Protein AF-A0A139WDB6-F1 (afdb_monomer)

Nearest PDB structures (foldseek):
  2bjr-assembly2_B  TM=6.563E-01  e=3.024E-01  Ascaris suum
  2bjr-assembly1_A  TM=6.480E-01  e=5.792E-01  Ascaris suum
  6hvn-assembly1_A  TM=6.085E-01  e=5.153E+00  Listeria monocytogenes EGD-e
  6bi8-assembly1_A  TM=4.166E-01  e=5.800E+00  Human betacoronavirus 2c EMC/2012
  4n7s-assembly2_D  TM=2.534E-01  e=6.153E+00  Pseudomonas aeruginosa PAO1

Sequence (92 aa):
MSLAYVLVILLKFLIVSGNKWDCADYYWRDYHETIPDDAIPAGTDSHGKPLYIGLAYVRGYELLPATILPSEKLARTTAYAKVFNTRDNVKV

Mean predicted aligned error: 9.45 Å

Solvent-accessible surface area (backbone atoms only — not comparable to full-atom values): 5624 Å² total; per-residue (Å²): 134,58,70,68,57,56,50,54,51,54,50,51,56,56,59,63,69,72,65,72,74,84,68,80,78,86,77,79,40,82,37,73,72,58,82,61,94,85,60,62,74,74,49,58,51,101,82,70,47,68,22,31,60,24,38,33,54,40,94,96,70,48,78,35,68,21,44,30,37,68,94,74,44,33,31,39,33,70,59,94,97,40,81,47,78,44,58,64,64,30,30,61

Foldseek 3Di:
DDPVVVVVVVVVVVVVVPDPPPPPDDDKDQQQLDDDPPFDFDDADPVRHTKGWKWAQDVPQGIFIWIQDSVVSWTWGDDPNDIDTGNPRMID

Radius of gyration: 22.29 Å; Cα contacts (8 Å, |Δi|>4): 131; chains: 1; bounding box: 24×59×57 Å

Organism: Tribolium castaneum (NCBI:txid7070)

InterPro domains:
  IPR006616 DM9 repeat [PF11901] (26-75)
  IPR006616 DM9 repeat [SM00696] (25-85)

Secondary structure (DSSP, 8-state):
--HHHHHHHHHHHHHHHT-----------B--SS--TTPPEEEE-TTS-EEEEEEEEETTTEEEEEEEETTTTEEEEEETTEEEEESSSEE-

pLDDT: mean 89.68, std 12.96, range [53.81, 98.5]

Structure (mmCIF, N/CA/C/O backbone):
data_AF-A0A139WDB6-F1
#
_entry.id   AF-A0A139WDB6-F1
#
loop_
_atom_site.group_PDB
_atom_site.id
_atom_site.type_symbol
_atom_site.label_atom_id
_atom_site.label_alt_id
_atom_site.label_comp_id
_atom_site.label_asym_id
_atom_site.label_entity_id
_atom_site.label_seq_id
_atom_site.pdbx_PDB_ins_code
_atom_site.Cartn_x
_atom_site.Cartn_y
_atom_site.Cartn_z
_atom_site.occupancy
_atom_site.B_iso_or_equiv
_atom_site.auth_seq_id
_atom_site.auth_comp_id
_atom_site.auth_asym_id
_atom_site.auth_atom_id
_atom_site.pdbx_PDB_model_num
ATOM 1 N N . MET A 1 1 ? 8.869 -44.719 38.465 1.00 63.03 1 MET A N 1
ATOM 2 C CA . MET A 1 1 ? 8.7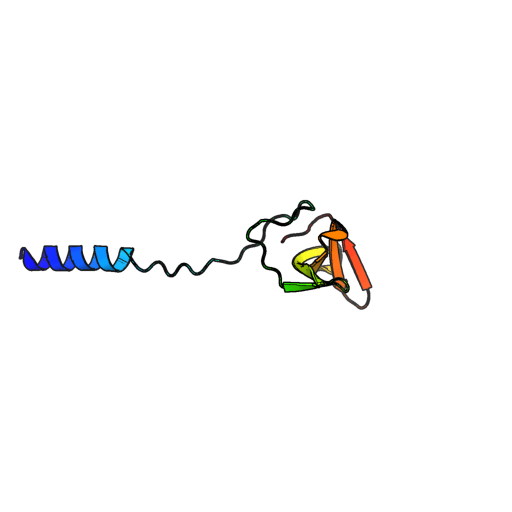26 -43.277 38.157 1.00 63.03 1 MET A CA 1
ATOM 3 C C . MET A 1 1 ? 7.746 -42.699 39.169 1.00 63.03 1 MET A C 1
ATOM 5 O O . MET A 1 1 ? 6.665 -43.252 39.298 1.00 63.03 1 MET A O 1
ATOM 9 N N . SER A 1 2 ? 8.147 -41.710 39.972 1.00 87.00 2 SER A N 1
ATOM 10 C CA . SER A 1 2 ? 7.306 -41.195 41.071 1.00 87.00 2 SER A CA 1
ATOM 11 C C . SER A 1 2 ? 6.143 -40.348 40.538 1.00 87.00 2 SER A C 1
ATOM 13 O O . SER A 1 2 ? 6.317 -39.629 39.555 1.00 87.00 2 SER A O 1
ATOM 15 N N . LEU A 1 3 ? 4.985 -40.386 41.209 1.00 81.94 3 LEU A N 1
ATOM 16 C CA . LEU A 1 3 ? 3.807 -39.559 40.902 1.00 81.94 3 LEU A CA 1
ATOM 17 C C . LEU A 1 3 ? 4.153 -38.059 40.846 1.00 81.94 3 LEU A C 1
ATOM 19 O O . LEU A 1 3 ? 3.654 -37.336 39.987 1.00 81.94 3 LEU A O 1
ATOM 23 N N . ALA A 1 4 ? 5.086 -37.615 41.692 1.00 84.56 4 ALA A N 1
ATOM 24 C CA . ALA A 1 4 ? 5.597 -36.246 41.686 1.00 84.56 4 ALA A CA 1
ATOM 25 C C . ALA A 1 4 ? 6.290 -35.882 40.360 1.00 84.56 4 ALA A C 1
ATOM 27 O O . ALA A 1 4 ? 6.186 -34.754 39.891 1.00 84.56 4 ALA A O 1
ATOM 28 N N . TYR A 1 5 ? 6.959 -36.844 39.722 1.00 85.88 5 TYR A N 1
ATOM 29 C CA . TYR A 1 5 ? 7.650 -36.630 38.451 1.00 85.88 5 TYR A CA 1
ATOM 30 C C . TYR A 1 5 ? 6.658 -36.457 37.296 1.00 85.88 5 TYR A C 1
ATOM 32 O O . TYR A 1 5 ? 6.825 -35.576 36.459 1.00 85.88 5 TYR A O 1
ATOM 40 N N . VAL A 1 6 ? 5.582 -37.252 37.294 1.00 85.75 6 VAL A N 1
ATOM 41 C CA . VAL A 1 6 ? 4.485 -37.121 36.322 1.00 85.75 6 VAL A CA 1
ATOM 42 C C . VAL A 1 6 ? 3.775 -35.778 36.499 1.00 85.75 6 VAL A C 1
ATOM 44 O O . VAL A 1 6 ? 3.537 -35.083 35.515 1.00 85.75 6 VAL A O 1
ATOM 47 N N . LEU A 1 7 ? 3.517 -35.364 37.743 1.00 83.19 7 LEU A N 1
ATOM 48 C CA . LEU A 1 7 ? 2.882 -34.080 38.043 1.00 83.19 7 LEU A CA 1
ATOM 49 C C . LEU A 1 7 ? 3.735 -32.892 37.576 1.00 83.19 7 LEU A C 1
ATOM 51 O O . LEU A 1 7 ? 3.203 -31.968 36.972 1.00 83.19 7 LEU A O 1
ATOM 55 N N . VAL A 1 8 ? 5.055 -32.934 37.787 1.00 83.75 8 VAL A N 1
ATOM 56 C CA . VAL A 1 8 ? 5.979 -31.890 37.308 1.00 83.75 8 VAL A CA 1
ATOM 57 C C . VAL A 1 8 ? 6.015 -31.827 35.779 1.00 83.75 8 VAL A C 1
ATOM 59 O O . VAL A 1 8 ? 6.045 -30.732 35.219 1.00 83.75 8 VAL A O 1
ATOM 62 N N . ILE A 1 9 ? 5.980 -32.973 35.092 1.00 81.69 9 ILE A N 1
ATOM 63 C CA . ILE A 1 9 ? 5.901 -33.018 33.625 1.00 81.69 9 ILE A CA 1
ATOM 64 C C . ILE A 1 9 ? 4.586 -32.389 33.144 1.00 81.69 9 ILE A C 1
ATOM 66 O O . ILE A 1 9 ? 4.614 -31.509 32.286 1.00 81.69 9 ILE A O 1
ATOM 70 N N . LEU A 1 10 ? 3.450 -32.770 33.734 1.00 80.00 10 LEU A N 1
ATOM 71 C CA . LEU A 1 10 ? 2.138 -32.215 33.385 1.00 80.00 10 LEU A CA 1
ATOM 72 C C . LEU A 1 10 ? 2.055 -30.705 33.655 1.00 80.00 10 LEU A C 1
ATOM 74 O O . LEU A 1 10 ? 1.534 -29.963 32.824 1.00 80.00 10 LEU A O 1
ATOM 78 N N . LEU A 1 11 ? 2.635 -30.229 34.763 1.00 78.06 11 LEU A N 1
ATOM 79 C CA . LEU A 1 11 ? 2.691 -28.803 35.088 1.00 78.06 11 LEU A CA 1
ATOM 80 C C . LEU A 1 11 ? 3.507 -28.017 34.051 1.00 78.06 11 LEU A C 1
ATOM 82 O O . LEU A 1 11 ? 3.101 -26.935 33.640 1.00 78.06 11 LEU A O 1
ATOM 86 N N . LYS A 1 12 ? 4.633 -28.573 33.578 1.00 75.62 12 LYS A N 1
ATOM 87 C CA . LYS A 1 12 ? 5.443 -27.955 32.516 1.00 75.62 12 LYS A CA 1
ATOM 88 C C . LYS A 1 12 ? 4.684 -27.872 31.193 1.00 75.62 12 LYS A C 1
ATOM 90 O O . LYS A 1 12 ? 4.761 -26.840 30.538 1.00 75.62 12 LYS A O 1
ATOM 95 N N . PHE A 1 13 ? 3.924 -28.903 30.820 1.00 71.06 13 PHE A N 1
ATOM 96 C CA . PHE A 1 13 ? 3.087 -28.860 29.614 1.00 71.06 13 PHE A CA 1
ATOM 97 C C . PHE A 1 13 ? 1.962 -27.819 29.716 1.00 71.06 13 PHE A C 1
ATOM 99 O O . PHE A 1 13 ? 1.711 -27.103 28.748 1.00 71.06 13 PHE A O 1
ATOM 106 N N . LEU A 1 14 ? 1.346 -27.669 30.893 1.00 67.50 14 LEU A N 1
ATOM 107 C CA . LEU A 1 14 ? 0.339 -26.632 31.143 1.00 67.50 14 LEU A CA 1
ATOM 108 C C . LEU A 1 14 ? 0.936 -25.219 31.043 1.00 67.50 14 LEU A C 1
ATOM 110 O O . LEU A 1 14 ? 0.371 -24.369 30.357 1.00 67.50 14 LEU A O 1
ATOM 114 N N . ILE A 1 15 ? 2.110 -24.986 31.639 1.00 63.38 15 ILE A N 1
ATOM 115 C CA . ILE A 1 15 ? 2.794 -23.680 31.608 1.00 63.38 15 ILE A CA 1
ATOM 116 C C . ILE A 1 15 ? 3.290 -23.333 30.190 1.00 63.38 15 ILE A C 1
ATOM 118 O O . ILE A 1 15 ? 3.200 -22.181 29.775 1.00 63.38 15 ILE A O 1
ATOM 122 N N . VAL A 1 16 ? 3.762 -24.316 29.414 1.00 61.78 16 VAL A N 1
ATOM 123 C CA . VAL A 1 16 ? 4.236 -24.110 28.028 1.00 61.78 16 VAL A CA 1
ATOM 124 C C . VAL A 1 16 ? 3.091 -23.783 27.060 1.00 61.78 16 VAL A C 1
ATOM 126 O O . VAL A 1 16 ? 3.305 -23.062 26.089 1.00 61.78 16 VAL A O 1
ATOM 129 N N . SER A 1 17 ? 1.863 -24.238 27.331 1.00 60.69 17 SER A N 1
ATOM 130 C CA . SER A 1 17 ? 0.699 -23.923 26.486 1.00 60.69 17 SER A CA 1
ATOM 131 C C . SER A 1 17 ? 0.159 -22.493 26.654 1.00 60.69 17 SER A C 1
ATOM 133 O O . SER A 1 17 ? -0.566 -22.015 25.784 1.00 60.69 17 SER A O 1
ATOM 135 N N . GLY A 1 18 ? 0.522 -21.808 27.748 1.00 54.66 18 GLY A N 1
ATOM 136 C CA . GLY A 1 18 ? -0.067 -20.526 28.153 1.00 54.66 18 GLY A CA 1
ATOM 137 C C . GLY A 1 18 ? 0.636 -19.267 27.641 1.00 54.66 18 GLY A C 1
ATOM 138 O O . GLY A 1 18 ? 0.075 -18.186 27.767 1.00 54.66 18 GLY A O 1
ATOM 139 N N . ASN A 1 19 ? 1.823 -19.387 27.038 1.00 53.81 19 ASN A N 1
ATOM 140 C CA . ASN A 1 19 ? 2.591 -18.248 26.524 1.00 53.81 19 ASN A CA 1
ATOM 141 C C . ASN A 1 19 ? 2.848 -18.395 25.021 1.00 53.81 19 ASN A C 1
ATOM 143 O O . ASN A 1 19 ? 3.993 -18.392 24.563 1.00 53.81 19 ASN A O 1
ATOM 147 N N . LYS A 1 20 ? 1.780 -18.506 24.226 1.00 54.72 20 LYS A N 1
ATOM 148 C CA . LYS A 1 20 ? 1.865 -17.975 22.867 1.00 54.72 20 LYS A CA 1
ATOM 149 C C . LYS A 1 20 ? 1.867 -16.466 23.034 1.00 54.72 20 LYS A C 1
ATOM 151 O O . LYS A 1 20 ? 0.826 -15.872 23.281 1.00 54.72 20 LYS A O 1
ATOM 156 N N . TRP A 1 21 ? 3.052 -15.866 23.003 1.00 54.22 21 TRP A N 1
ATOM 157 C CA . TRP A 1 21 ? 3.153 -14.441 22.743 1.00 54.22 21 TRP A CA 1
ATOM 158 C C . TRP A 1 21 ? 2.402 -14.231 21.438 1.00 54.22 21 TRP A C 1
ATOM 160 O O . TRP A 1 21 ? 2.825 -14.754 20.407 1.00 54.22 21 TRP A O 1
ATOM 170 N N . ASP A 1 22 ? 1.249 -13.578 21.518 1.00 58.31 22 ASP A N 1
ATOM 171 C CA . ASP A 1 22 ? 0.441 -13.180 20.374 1.00 58.31 22 ASP A CA 1
ATOM 172 C C . ASP A 1 22 ? 1.216 -12.062 19.664 1.00 58.31 22 ASP A C 1
ATOM 174 O O . ASP A 1 22 ? 0.894 -10.879 19.717 1.00 58.31 22 ASP A O 1
ATOM 178 N N . CYS A 1 23 ? 2.375 -12.422 19.115 1.00 58.22 23 CYS A N 1
ATOM 179 C CA . CYS A 1 23 ? 3.096 -11.595 18.181 1.00 58.22 23 CYS A CA 1
ATOM 180 C C . CYS A 1 23 ? 2.271 -11.726 16.912 1.00 58.22 23 CYS A C 1
ATOM 182 O O . CYS A 1 23 ? 2.415 -12.715 16.193 1.00 58.22 23 CYS A O 1
ATOM 184 N N . ALA A 1 24 ? 1.314 -10.814 16.730 1.00 67.69 24 ALA A N 1
ATOM 185 C CA . ALA A 1 24 ? 0.560 -10.717 15.495 1.00 67.69 24 ALA A CA 1
ATOM 186 C C . ALA A 1 24 ? 1.579 -10.686 14.351 1.00 67.69 24 ALA A C 1
ATOM 188 O O . ALA A 1 24 ? 2.354 -9.737 14.231 1.00 67.69 24 ALA A O 1
ATOM 189 N N . ASP A 1 25 ? 1.656 -11.784 13.603 1.00 81.94 25 ASP A N 1
ATOM 190 C CA . ASP A 1 25 ? 2.595 -11.891 12.500 1.00 81.94 25 ASP A CA 1
ATOM 191 C C . ASP A 1 25 ? 2.125 -10.959 11.382 1.00 81.94 25 ASP A C 1
ATOM 193 O O . ASP A 1 25 ? 0.921 -10.812 11.145 1.00 81.94 25 ASP A O 1
ATOM 197 N N . TYR A 1 26 ? 3.067 -10.313 10.708 1.00 87.88 26 TYR A N 1
ATOM 198 C CA . TYR A 1 26 ? 2.756 -9.405 9.611 1.00 87.88 26 TYR A CA 1
ATOM 199 C C . TYR A 1 26 ? 2.873 -10.159 8.297 1.00 87.88 26 TYR A C 1
ATOM 201 O O . TYR A 1 26 ? 3.858 -10.848 8.037 1.00 87.88 26 TYR A O 1
ATOM 209 N N . TYR A 1 27 ? 1.880 -10.007 7.435 1.00 94.06 27 TYR A N 1
ATOM 210 C CA . TYR A 1 27 ? 1.839 -10.704 6.161 1.00 94.06 27 TYR A CA 1
ATOM 211 C C . TYR A 1 27 ? 1.132 -9.854 5.118 1.00 94.06 27 TYR A C 1
ATOM 213 O O . TYR A 1 27 ? 0.382 -8.938 5.435 1.00 94.06 27 TYR A O 1
ATOM 221 N N . TRP A 1 28 ? 1.391 -10.188 3.861 1.00 95.75 28 TRP A N 1
ATOM 222 C CA . TRP A 1 28 ? 0.835 -9.495 2.714 1.00 95.75 28 TRP A CA 1
ATOM 223 C C . TRP A 1 28 ? -0.393 -10.229 2.186 1.00 95.75 28 TRP A C 1
ATOM 225 O O . TRP A 1 28 ? -0.339 -11.438 1.937 1.00 95.75 28 TRP A O 1
ATOM 235 N N . ARG A 1 29 ? -1.473 -9.497 1.934 1.00 95.69 29 ARG A N 1
ATOM 236 C CA . ARG A 1 29 ? -2.676 -9.971 1.240 1.00 95.69 29 ARG A CA 1
ATOM 237 C C . ARG A 1 29 ? -2.797 -9.295 -0.112 1.00 95.69 29 ARG A C 1
ATOM 239 O O . ARG A 1 29 ? -2.275 -8.210 -0.317 1.00 95.69 29 ARG A O 1
ATOM 246 N N . ASP A 1 30 ? -3.497 -9.918 -1.047 1.00 96.88 30 ASP A N 1
ATOM 247 C CA . ASP A 1 30 ? -3.797 -9.263 -2.318 1.00 96.88 30 ASP A CA 1
ATOM 248 C C . ASP A 1 30 ? -4.770 -8.097 -2.099 1.00 96.88 30 ASP A C 1
ATOM 250 O O . ASP A 1 30 ? -5.820 -8.246 -1.463 1.00 96.88 30 ASP A O 1
ATOM 254 N N . TYR A 1 31 ? -4.415 -6.931 -2.632 1.00 97.31 31 TYR A N 1
ATOM 255 C CA . TYR A 1 31 ? -5.242 -5.736 -2.552 1.00 97.31 31 TYR A CA 1
ATOM 256 C C . TYR A 1 31 ? -6.280 -5.740 -3.674 1.00 97.31 31 TYR A C 1
ATOM 258 O O . TYR A 1 31 ? -5.941 -5.717 -4.853 1.00 97.31 31 TYR A O 1
ATOM 266 N N . HIS A 1 32 ? -7.553 -5.722 -3.285 1.00 95.19 32 HIS A N 1
ATOM 267 C CA . HI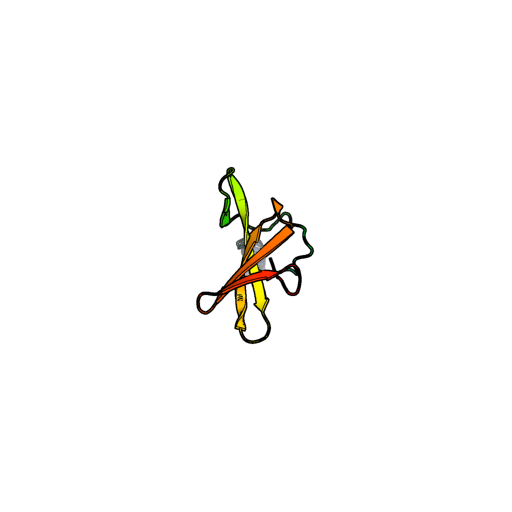S A 1 32 ? -8.701 -5.739 -4.195 1.00 95.19 32 HIS A CA 1
ATOM 268 C C . HIS A 1 32 ? -9.541 -4.463 -4.046 1.00 95.19 32 HIS A C 1
ATOM 270 O O . HIS A 1 32 ? -10.753 -4.525 -3.860 1.00 95.19 32 HIS A O 1
ATOM 276 N N . GLU A 1 33 ? -8.890 -3.295 -4.033 1.00 94.56 33 GLU A N 1
ATOM 277 C CA . GLU A 1 33 ? -9.524 -1.976 -3.823 1.00 94.56 33 GLU A CA 1
ATOM 278 C C . GLU A 1 33 ? -10.225 -1.781 -2.462 1.00 94.56 33 GLU A C 1
ATOM 280 O O . GLU A 1 33 ? -10.778 -0.716 -2.180 1.00 94.56 33 GLU A O 1
ATOM 285 N N . THR A 1 34 ? -10.167 -2.784 -1.588 1.00 94.62 34 THR A N 1
ATOM 286 C CA . THR A 1 34 ? -10.695 -2.774 -0.224 1.00 94.62 34 THR A CA 1
ATOM 287 C C . THR A 1 34 ? -9.560 -2.930 0.773 1.00 94.62 34 THR A C 1
ATOM 289 O O . THR A 1 34 ? -8.619 -3.687 0.535 1.00 94.62 34 THR A O 1
ATOM 292 N N . ILE A 1 35 ? -9.665 -2.238 1.903 1.00 97.06 35 ILE A N 1
ATOM 293 C CA . ILE A 1 35 ? -8.695 -2.336 2.991 1.00 97.06 35 ILE A CA 1
ATOM 294 C C . ILE A 1 35 ? -9.144 -3.444 3.949 1.00 97.06 35 ILE A C 1
ATOM 296 O O . ILE A 1 35 ? -10.269 -3.361 4.441 1.00 97.06 35 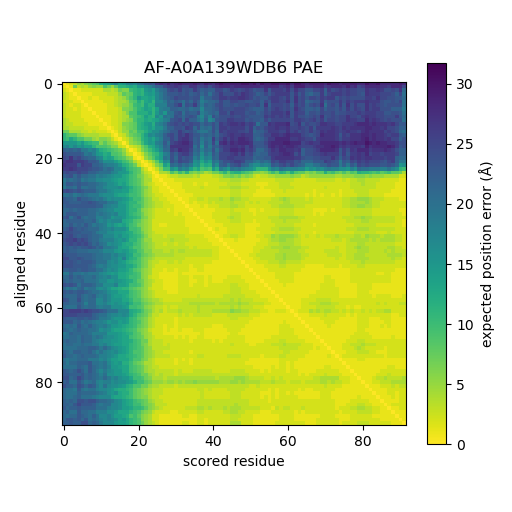ILE A O 1
ATOM 300 N N . PRO A 1 36 ? -8.316 -4.472 4.200 1.00 95.69 36 PRO A N 1
ATOM 301 C CA . PRO A 1 36 ? -8.605 -5.463 5.228 1.00 95.69 36 PRO A CA 1
ATOM 302 C C . PRO A 1 36 ? -8.695 -4.848 6.630 1.00 95.69 36 PRO A C 1
ATOM 304 O O . PRO A 1 36 ? -7.972 -3.903 6.937 1.00 95.69 36 PRO A O 1
ATOM 307 N N . ASP A 1 37 ? -9.531 -5.420 7.497 1.00 94.19 37 ASP A N 1
ATOM 308 C CA . ASP A 1 37 ? -9.759 -4.900 8.857 1.00 94.19 37 ASP A CA 1
ATOM 309 C C . ASP A 1 37 ? -8.504 -4.933 9.748 1.00 94.19 37 ASP A C 1
ATOM 311 O O . ASP A 1 37 ? -8.376 -4.144 10.681 1.00 94.19 37 ASP A O 1
ATOM 315 N N . ASP A 1 38 ? -7.573 -5.840 9.454 1.00 92.88 38 ASP A N 1
ATOM 316 C CA . ASP A 1 38 ? -6.281 -5.999 10.126 1.00 92.88 38 ASP A CA 1
ATOM 317 C C . ASP A 1 38 ? -5.133 -5.249 9.429 1.00 92.88 38 ASP A C 1
ATOM 319 O O . ASP A 1 38 ? -3.982 -5.356 9.856 1.00 92.88 38 ASP A O 1
ATOM 323 N N . ALA A 1 39 ? -5.415 -4.471 8.378 1.00 95.50 39 ALA A N 1
ATOM 324 C CA . ALA A 1 39 ? -4.406 -3.638 7.738 1.00 95.50 39 ALA A CA 1
ATOM 325 C C . ALA A 1 39 ? -3.979 -2.493 8.665 1.00 95.50 39 ALA A C 1
ATOM 327 O O . ALA A 1 39 ? -4.799 -1.822 9.296 1.00 95.50 39 ALA A O 1
ATOM 328 N N . ILE A 1 40 ? -2.677 -2.226 8.709 1.00 94.50 40 ILE A N 1
ATOM 329 C CA . ILE A 1 40 ? -2.094 -1.274 9.656 1.00 94.50 40 ILE A CA 1
ATOM 330 C C . ILE A 1 40 ? -2.053 0.121 9.024 1.00 94.50 40 ILE A C 1
ATOM 332 O O . ILE A 1 40 ? -1.375 0.305 8.007 1.00 94.50 40 ILE A O 1
ATOM 336 N N . PRO A 1 41 ? -2.725 1.129 9.614 1.00 96.38 41 PRO A N 1
ATOM 337 C CA . PRO A 1 41 ? -2.586 2.510 9.173 1.00 96.38 41 PRO A CA 1
ATOM 338 C C . PRO A 1 41 ? -1.147 2.986 9.392 1.00 96.38 41 PRO A C 1
ATOM 340 O O . PRO A 1 41 ? -0.624 2.911 10.503 1.00 96.38 41 PRO A O 1
ATOM 343 N N . ALA A 1 42 ? -0.511 3.503 8.344 1.00 96.06 42 ALA A N 1
ATOM 344 C CA . ALA A 1 42 ? 0.900 3.904 8.359 1.00 96.06 42 ALA A CA 1
ATOM 345 C C . ALA A 1 42 ? 1.117 5.404 8.108 1.00 96.06 42 ALA A C 1
ATOM 347 O O . ALA A 1 42 ? 2.250 5.878 8.038 1.00 96.06 42 ALA A O 1
ATOM 348 N N . GLY A 1 43 ? 0.035 6.167 7.969 1.00 96.56 43 GLY A N 1
ATOM 349 C CA . GLY A 1 43 ? 0.075 7.607 7.759 1.00 96.56 43 GLY A CA 1
ATOM 350 C C . GLY A 1 43 ? -1.314 8.175 7.507 1.00 96.56 43 GLY A C 1
ATOM 351 O O . GLY A 1 43 ? -2.316 7.467 7.623 1.00 96.56 43 GLY A O 1
ATOM 352 N N . THR A 1 44 ? -1.369 9.456 7.149 1.00 97.50 44 THR A N 1
ATOM 353 C CA . THR A 1 44 ? -2.613 10.125 6.755 1.00 97.50 44 THR A CA 1
ATOM 354 C C . THR A 1 44 ? -2.413 11.001 5.522 1.00 97.50 44 THR A C 1
ATOM 356 O O . THR A 1 44 ? -1.296 11.442 5.249 1.00 97.50 44 THR A O 1
ATOM 359 N N . ASP A 1 45 ? -3.483 11.220 4.760 1.00 95.00 45 ASP A N 1
ATOM 360 C CA . ASP A 1 45 ? -3.509 12.186 3.661 1.00 95.00 45 ASP A CA 1
ATOM 361 C C . ASP A 1 45 ? -3.680 13.636 4.162 1.00 95.00 45 ASP A C 1
ATOM 363 O O . ASP A 1 45 ? -3.770 13.905 5.362 1.00 95.00 45 ASP A O 1
ATOM 367 N N . SER A 1 46 ? -3.765 14.596 3.235 1.00 95.19 46 SER A N 1
ATOM 368 C CA . SER A 1 46 ? -3.967 16.019 3.551 1.00 95.19 46 SER A CA 1
ATOM 369 C C . SER A 1 46 ? -5.300 16.337 4.240 1.00 95.19 46 SER A C 1
ATOM 371 O O . SER A 1 46 ? -5.479 17.446 4.738 1.00 95.19 46 SER A O 1
ATOM 373 N N . HIS A 1 47 ? -6.240 15.393 4.259 1.00 96.00 47 HIS A N 1
ATOM 374 C CA . HIS A 1 47 ? -7.538 15.500 4.918 1.00 96.00 47 HIS A CA 1
ATOM 375 C C . HIS A 1 47 ? -7.602 14.682 6.219 1.00 96.00 47 HIS A C 1
ATOM 377 O O . HIS A 1 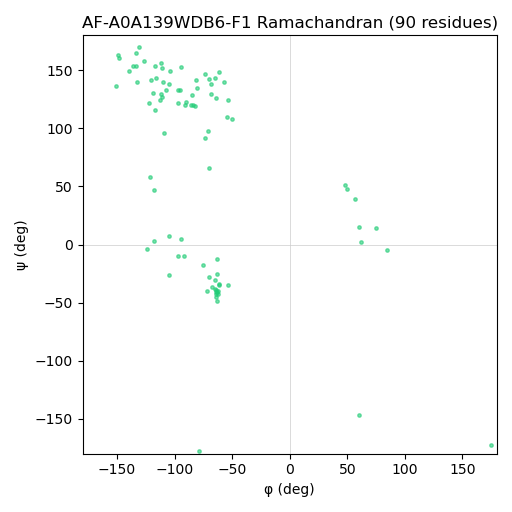47 ? -8.676 14.565 6.814 1.00 96.00 47 HIS A O 1
ATOM 383 N N . GLY A 1 48 ? -6.478 14.109 6.667 1.00 96.44 48 GLY A N 1
ATOM 384 C CA . GLY A 1 48 ? -6.402 13.284 7.871 1.00 96.44 48 GLY A CA 1
ATOM 385 C C . GLY A 1 48 ? -6.993 11.880 7.710 1.00 96.44 48 GLY A C 1
ATOM 386 O O . GLY A 1 48 ? -7.255 11.215 8.713 1.00 96.44 48 GLY A O 1
ATOM 387 N N . LYS A 1 49 ? -7.244 11.409 6.481 1.00 96.69 49 LYS A N 1
ATOM 388 C CA . LYS A 1 49 ? -7.723 10.039 6.230 1.00 96.69 49 LYS A CA 1
ATOM 389 C C . LYS A 1 49 ? -6.555 9.054 6.256 1.00 96.69 49 LYS A C 1
ATOM 391 O O . LYS A 1 49 ? -5.483 9.400 5.764 1.00 96.69 49 LYS A O 1
ATOM 396 N N . PRO A 1 50 ? -6.736 7.841 6.810 1.00 97.81 50 PRO A N 1
ATOM 397 C CA . PRO A 1 50 ? -5.655 6.872 6.945 1.00 97.81 50 PRO A CA 1
ATOM 398 C C . PRO A 1 50 ? -5.134 6.394 5.585 1.00 97.81 50 PRO A C 1
ATOM 400 O O . PRO A 1 50 ? -5.901 6.187 4.643 1.00 97.81 50 PRO A O 1
ATOM 403 N N . LEU A 1 51 ? -3.822 6.183 5.524 1.00 98.50 51 LEU A N 1
ATOM 404 C CA . LEU A 1 51 ? -3.095 5.569 4.414 1.00 98.50 51 LEU A CA 1
ATOM 405 C C . LEU A 1 51 ? -2.443 4.269 4.890 1.00 98.50 51 LEU A C 1
ATOM 407 O O . LEU A 1 51 ? -2.123 4.131 6.073 1.00 98.50 51 LEU A O 1
ATOM 411 N N . TYR A 1 52 ? -2.215 3.337 3.967 1.00 98.25 52 TYR A N 1
ATOM 412 C CA . TYR A 1 52 ? -1.728 1.990 4.285 1.00 98.25 52 TYR A CA 1
ATOM 413 C C . TYR A 1 52 ? -0.473 1.646 3.486 1.00 98.25 52 TYR A C 1
ATOM 415 O O . TYR A 1 52 ? -0.200 2.243 2.439 1.00 98.25 52 TYR A O 1
ATOM 423 N N . ILE A 1 53 ? 0.299 0.689 3.996 1.00 98.00 53 ILE A N 1
ATOM 424 C CA . ILE A 1 53 ? 1.484 0.162 3.316 1.00 98.00 53 ILE A CA 1
ATOM 425 C C . ILE A 1 53 ? 1.017 -0.852 2.276 1.00 98.00 53 ILE A C 1
ATOM 427 O O . ILE A 1 53 ? 0.167 -1.685 2.560 1.00 98.00 53 ILE A O 1
ATOM 431 N N . GLY A 1 54 ? 1.574 -0.777 1.075 1.00 97.81 54 GLY A N 1
ATOM 432 C CA . GLY A 1 54 ? 1.390 -1.779 0.041 1.00 97.81 54 GLY A CA 1
ATOM 433 C C . GLY A 1 54 ? 2.707 -2.218 -0.588 1.00 97.81 54 GLY A C 1
ATOM 434 O O . GLY A 1 54 ? 3.750 -1.588 -0.404 1.00 97.81 54 GLY A O 1
ATOM 435 N N . LEU A 1 55 ? 2.643 -3.273 -1.391 1.00 98.06 55 LEU A N 1
ATOM 436 C CA . LEU A 1 55 ? 3.682 -3.667 -2.342 1.00 98.06 55 LEU A CA 1
ATOM 437 C C . LEU A 1 55 ? 3.073 -3.713 -3.734 1.00 98.06 55 LEU A C 1
ATOM 439 O O . LEU A 1 55 ? 2.136 -4.468 -3.957 1.00 98.06 55 LEU A O 1
ATOM 4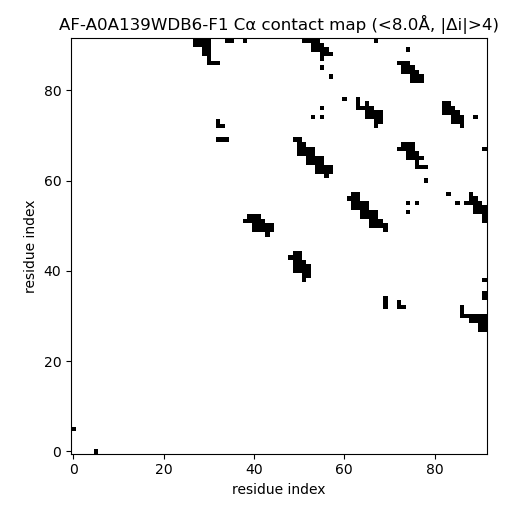43 N N . ALA A 1 56 ? 3.609 -2.944 -4.671 1.00 98.25 56 ALA A N 1
ATOM 444 C CA . ALA A 1 56 ? 3.156 -2.923 -6.054 1.00 98.25 56 ALA A CA 1
ATOM 445 C C . ALA A 1 56 ? 4.217 -3.543 -6.963 1.00 98.25 56 ALA A C 1
ATOM 447 O O . ALA A 1 56 ? 5.373 -3.118 -6.955 1.00 98.25 56 ALA A O 1
ATOM 448 N N . TYR A 1 57 ? 3.825 -4.520 -7.777 1.00 98.12 57 TYR A N 1
ATOM 449 C CA . TYR A 1 57 ? 4.664 -4.976 -8.879 1.00 98.12 57 TYR A CA 1
ATOM 450 C C . TYR A 1 57 ? 4.493 -4.046 -10.080 1.00 98.12 57 TYR A C 1
ATOM 452 O O . TYR A 1 57 ? 3.403 -3.923 -10.644 1.00 98.12 57 TYR A O 1
ATOM 460 N N . VAL A 1 58 ? 5.585 -3.415 -10.503 1.00 97.19 58 VAL A N 1
ATOM 461 C CA . VAL A 1 58 ? 5.622 -2.551 -11.684 1.00 97.19 58 VAL A CA 1
ATOM 462 C C . VAL A 1 58 ? 6.574 -3.169 -12.701 1.00 97.19 58 VAL A C 1
ATOM 464 O O . VAL A 1 58 ? 7.778 -3.265 -12.476 1.00 97.19 58 VAL A O 1
ATOM 467 N N . ARG A 1 59 ? 6.047 -3.580 -13.859 1.00 96.31 59 ARG A N 1
ATOM 468 C CA . ARG A 1 59 ? 6.845 -4.226 -14.913 1.00 96.31 59 ARG A CA 1
ATOM 469 C C . ARG A 1 59 ? 8.058 -3.364 -15.298 1.00 96.31 59 ARG A C 1
ATOM 471 O O . ARG A 1 59 ? 7.897 -2.214 -15.702 1.00 96.31 59 ARG A O 1
ATOM 478 N N . GLY A 1 60 ? 9.257 -3.944 -15.211 1.00 96.44 60 GLY A N 1
ATOM 479 C CA . GLY A 1 60 ? 10.532 -3.264 -15.492 1.00 96.44 60 GLY A CA 1
ATOM 480 C C . GLY A 1 60 ? 11.122 -2.476 -14.315 1.00 96.44 60 GLY A C 1
ATOM 481 O O . GLY A 1 60 ? 12.232 -1.966 -14.433 1.00 96.44 60 GLY A O 1
ATOM 482 N N . TYR A 1 61 ? 10.400 -2.391 -13.197 1.00 96.56 61 TYR A N 1
ATOM 483 C CA . TYR A 1 61 ? 10.849 -1.812 -11.926 1.00 96.56 61 TYR A CA 1
ATOM 484 C C . TYR A 1 61 ? 10.726 -2.806 -10.756 1.00 96.56 61 TYR A C 1
ATOM 486 O O . TYR A 1 61 ? 11.164 -2.507 -9.650 1.00 96.56 61 TYR A O 1
ATOM 494 N N . GLU A 1 62 ? 10.176 -3.991 -11.034 1.00 95.50 62 GLU A N 1
ATOM 495 C CA . GLU A 1 62 ? 9.945 -5.096 -10.109 1.00 95.50 62 GLU A CA 1
ATOM 496 C C . GLU A 1 62 ? 9.020 -4.715 -8.942 1.00 95.50 62 GLU A C 1
ATOM 498 O O . GLU A 1 62 ? 8.047 -3.978 -9.121 1.00 95.50 62 GLU A O 1
ATOM 503 N N . LEU A 1 63 ? 9.252 -5.296 -7.767 1.00 97.62 63 LEU A N 1
ATOM 504 C CA . LEU A 1 63 ? 8.416 -5.122 -6.589 1.00 97.62 63 LEU A CA 1
ATOM 505 C C . LEU A 1 63 ? 8.846 -3.873 -5.814 1.00 97.62 63 LEU A C 1
ATOM 507 O O . LEU A 1 63 ? 9.976 -3.791 -5.334 1.00 97.62 63 LEU A O 1
ATOM 511 N N . LEU A 1 64 ? 7.930 -2.920 -5.667 1.00 98.19 64 LEU A N 1
ATOM 512 C CA . LEU A 1 64 ? 8.182 -1.640 -5.015 1.00 98.19 64 LEU A CA 1
ATOM 513 C C . LEU A 1 64 ? 7.256 -1.449 -3.806 1.00 98.19 64 LEU A C 1
ATOM 515 O O . LEU A 1 64 ? 6.066 -1.762 -3.900 1.00 98.19 64 LEU A O 1
ATOM 519 N N . PRO A 1 65 ? 7.741 -0.870 -2.694 1.00 98.00 65 PRO A N 1
ATOM 520 C CA . PRO A 1 65 ? 6.870 -0.349 -1.647 1.00 98.00 65 PRO A CA 1
ATOM 521 C C . PRO A 1 65 ? 5.901 0.685 -2.219 1.00 98.00 65 PRO A C 1
ATOM 523 O O . PRO A 1 65 ? 6.273 1.511 -3.057 1.00 98.00 65 PRO A O 1
ATOM 526 N N . ALA A 1 66 ? 4.660 0.655 -1.761 1.00 98.31 66 ALA A N 1
ATOM 527 C CA . ALA A 1 66 ? 3.604 1.535 -2.222 1.00 98.31 66 ALA A CA 1
ATOM 528 C C . ALA A 1 66 ? 2.825 2.119 -1.042 1.00 98.31 66 ALA A C 1
ATOM 530 O O . ALA A 1 66 ? 2.735 1.531 0.033 1.00 98.31 66 ALA A O 1
ATOM 531 N N . THR A 1 67 ? 2.235 3.284 -1.262 1.00 98.44 67 THR A N 1
ATOM 532 C CA . THR A 1 67 ? 1.216 3.865 -0.395 1.00 98.44 67 THR A CA 1
ATOM 533 C C . THR A 1 67 ? -0.141 3.536 -0.986 1.00 98.44 67 THR A C 1
ATOM 535 O O . THR A 1 67 ? -0.419 3.915 -2.122 1.00 98.44 67 THR A O 1
ATOM 538 N N . ILE A 1 68 ? -0.998 2.855 -0.236 1.00 98.50 68 ILE A N 1
ATOM 539 C CA . ILE A 1 68 ? -2.392 2.644 -0.626 1.00 98.50 68 ILE A CA 1
ATOM 540 C C . ILE A 1 68 ? -3.200 3.859 -0.185 1.00 98.50 68 ILE A C 1
ATOM 542 O O . ILE A 1 68 ? -3.136 4.269 0.977 1.00 98.50 68 ILE A O 1
ATOM 546 N N . LEU A 1 69 ? -3.956 4.421 -1.128 1.00 97.62 69 LEU A N 1
ATOM 547 C CA . LEU A 1 69 ? -4.833 5.572 -0.946 1.00 97.62 69 LEU A CA 1
ATOM 548 C C . LEU A 1 69 ? -6.291 5.091 -1.017 1.00 97.62 69 LEU A C 1
ATOM 550 O O . LEU A 1 69 ? -6.831 4.956 -2.119 1.00 97.62 69 LEU A O 1
ATOM 554 N N . PRO A 1 70 ? -6.954 4.815 0.127 1.00 96.69 70 PRO A N 1
ATOM 555 C CA . PRO A 1 70 ? -8.295 4.226 0.133 1.00 96.69 70 PRO A CA 1
ATOM 556 C C . PRO A 1 70 ? -9.346 5.099 -0.559 1.00 96.69 70 PRO A C 1
ATOM 558 O O . PRO A 1 70 ? -10.241 4.582 -1.221 1.00 96.69 70 PRO A O 1
ATOM 561 N N . SER A 1 71 ? -9.221 6.424 -0.439 1.00 95.00 71 SER A N 1
ATOM 562 C CA . SER A 1 71 ? -10.109 7.401 -1.082 1.00 95.00 71 SER A CA 1
ATOM 563 C C . SER A 1 71 ? -10.022 7.372 -2.612 1.00 95.00 71 SER A C 1
ATOM 565 O 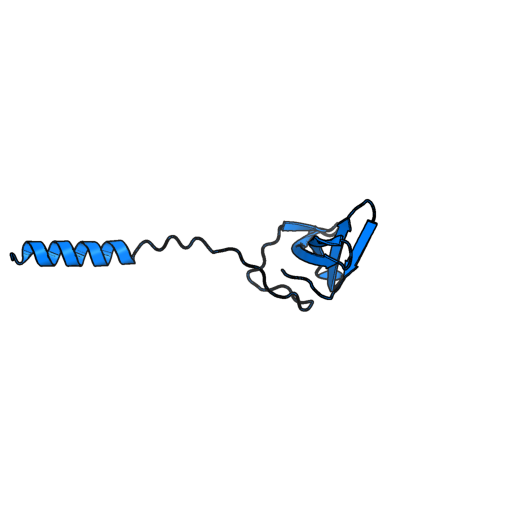O . SER A 1 71 ? -11.019 7.627 -3.283 1.00 95.00 71 SER A O 1
ATOM 567 N N . GLU A 1 72 ? -8.855 7.027 -3.162 1.00 95.31 72 GLU A N 1
ATOM 568 C CA . GLU A 1 72 ? -8.605 6.933 -4.606 1.00 95.31 72 GLU A CA 1
ATOM 569 C C . GLU A 1 72 ? -8.736 5.492 -5.146 1.00 95.31 72 GLU A C 1
ATOM 571 O O . GLU A 1 72 ? -8.736 5.289 -6.365 1.00 95.31 72 GLU A O 1
ATOM 576 N N . LYS A 1 73 ? -8.852 4.493 -4.254 1.00 96.44 73 LYS A N 1
ATOM 577 C CA . LYS A 1 73 ? -8.840 3.051 -4.567 1.00 96.44 73 LYS A CA 1
ATOM 578 C C . LYS A 1 73 ? -7.657 2.647 -5.450 1.00 96.44 73 LYS A C 1
ATOM 580 O O . LYS A 1 73 ? -7.823 2.004 -6.487 1.00 96.44 73 LYS A O 1
ATOM 585 N N . LEU A 1 74 ? -6.461 3.099 -5.089 1.00 96.81 74 LEU A N 1
ATOM 586 C CA . LEU A 1 74 ? -5.231 2.773 -5.807 1.00 96.81 74 LEU A CA 1
ATOM 587 C C . LEU A 1 74 ? -4.032 2.737 -4.866 1.00 96.81 74 LEU A C 1
ATOM 589 O O . LEU A 1 74 ? -4.062 3.297 -3.769 1.00 96.81 74 LEU A O 1
ATOM 593 N N . ALA A 1 75 ? -2.957 2.118 -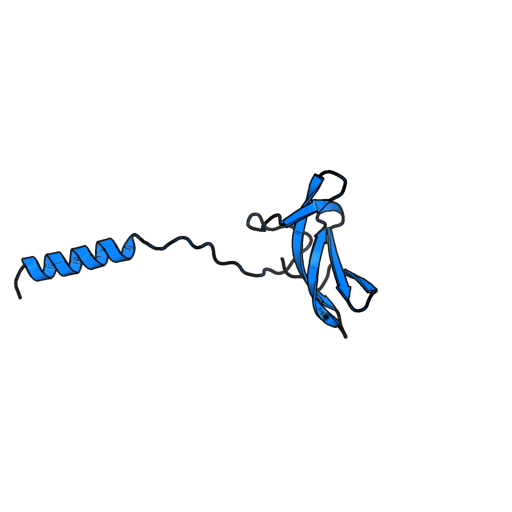5.337 1.00 98.06 75 ALA A N 1
ATOM 594 C CA . ALA A 1 75 ? -1.639 2.211 -4.739 1.00 98.06 75 ALA A CA 1
ATOM 595 C C . ALA A 1 75 ? -0.737 3.125 -5.571 1.00 98.06 75 ALA A C 1
ATOM 597 O O . ALA A 1 75 ? -0.712 3.055 -6.803 1.00 98.06 75 ALA A O 1
ATOM 598 N N . ARG A 1 76 ? 0.029 3.970 -4.883 1.00 98.25 76 ARG A N 1
ATOM 599 C CA . ARG A 1 76 ? 1.036 4.855 -5.463 1.00 98.25 76 ARG A CA 1
ATOM 600 C C . ARG A 1 76 ? 2.423 4.399 -5.047 1.00 98.25 76 ARG A C 1
ATOM 602 O O . ARG A 1 76 ? 2.687 4.226 -3.863 1.00 98.25 76 ARG A O 1
ATOM 609 N N . THR A 1 77 ? 3.325 4.256 -6.005 1.00 98.38 77 THR A N 1
ATOM 610 C CA . THR A 1 77 ? 4.739 3.958 -5.757 1.00 98.38 77 THR A CA 1
ATOM 611 C C . THR A 1 77 ? 5.634 4.871 -6.588 1.00 98.38 77 THR A C 1
ATOM 613 O O . THR A 1 77 ? 5.170 5.547 -7.513 1.00 98.38 77 THR A O 1
ATOM 616 N N . THR A 1 78 ? 6.917 4.931 -6.245 1.00 97.81 78 THR A N 1
ATOM 617 C CA . THR A 1 78 ? 7.911 5.718 -6.966 1.00 97.81 78 THR A CA 1
ATOM 618 C C . THR A 1 78 ? 9.166 4.901 -7.232 1.00 97.81 78 THR A C 1
ATOM 620 O O . THR A 1 78 ? 9.632 4.141 -6.388 1.00 97.81 78 THR A O 1
ATOM 623 N N . ALA A 1 79 ? 9.732 5.063 -8.426 1.00 97.69 79 ALA A N 1
ATOM 624 C CA . ALA A 1 79 ? 11.031 4.499 -8.773 1.00 97.69 79 ALA A CA 1
ATOM 625 C C . ALA A 1 79 ? 11.706 5.377 -9.826 1.00 97.69 79 ALA A C 1
ATOM 627 O O . ALA A 1 79 ? 11.061 5.814 -10.778 1.00 97.69 79 ALA A O 1
ATOM 628 N N . TYR A 1 80 ? 13.004 5.643 -9.657 1.00 95.88 80 TYR A N 1
ATOM 629 C CA . TYR A 1 80 ? 13.817 6.426 -10.601 1.00 95.88 80 TYR A CA 1
ATOM 630 C C . TYR A 1 80 ? 13.154 7.749 -11.034 1.00 95.88 80 TYR A C 1
ATOM 632 O O . TYR A 1 80 ? 13.004 8.020 -12.224 1.00 95.88 80 TYR A O 1
ATOM 640 N N . ALA A 1 81 ? 12.717 8.550 -10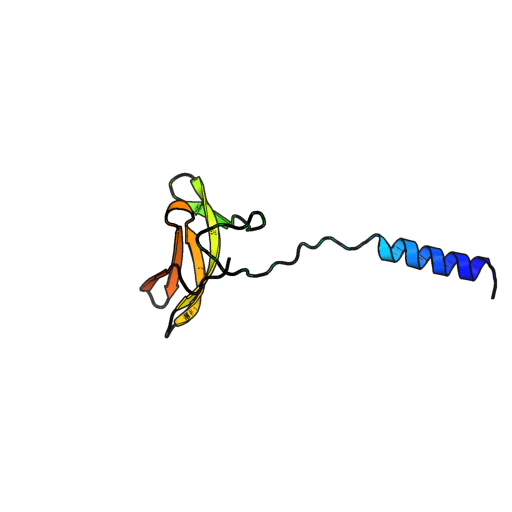.054 1.00 95.75 81 ALA A N 1
ATOM 641 C CA . ALA A 1 81 ? 12.019 9.828 -10.251 1.00 95.75 81 ALA A CA 1
ATOM 642 C C . ALA A 1 81 ? 10.688 9.750 -11.033 1.00 95.75 81 ALA A C 1
ATOM 644 O O . ALA A 1 81 ? 10.157 10.776 -11.456 1.00 95.75 81 ALA A O 1
ATOM 645 N N . LYS A 1 82 ? 10.117 8.552 -11.200 1.00 97.44 82 LYS A N 1
ATOM 646 C CA . LYS A 1 82 ? 8.773 8.348 -11.748 1.00 97.44 82 LYS A CA 1
ATOM 647 C C . LYS A 1 82 ? 7.789 8.005 -10.642 1.00 97.44 82 LYS A C 1
ATOM 649 O O . LYS A 1 82 ? 8.154 7.366 -9.657 1.00 97.44 82 LYS A O 1
ATOM 654 N N . VAL A 1 83 ? 6.538 8.404 -10.848 1.00 97.94 83 VAL A N 1
ATOM 655 C CA . VAL A 1 83 ? 5.393 8.037 -10.012 1.00 97.94 83 VAL A CA 1
ATOM 656 C C . VAL A 1 83 ? 4.535 7.048 -10.790 1.00 97.94 83 VAL A C 1
ATOM 658 O O . VAL A 1 83 ? 4.219 7.286 -11.956 1.00 97.94 83 VAL A O 1
ATOM 661 N N . PHE A 1 84 ? 4.141 5.962 -10.138 1.00 98.12 84 PHE A N 1
ATOM 662 C CA . PHE A 1 84 ? 3.227 4.964 -10.676 1.00 98.12 84 PHE A CA 1
ATOM 663 C C . PHE A 1 84 ? 1.991 4.908 -9.789 1.00 98.12 84 PHE A C 1
ATOM 665 O O . PHE A 1 84 ? 2.114 4.793 -8.572 1.00 98.12 84 PHE A O 1
ATOM 672 N N . ASN A 1 85 ? 0.814 4.970 -10.402 1.00 97.75 85 ASN A N 1
ATOM 673 C CA . ASN A 1 85 ? -0.457 4.688 -9.746 1.00 97.75 85 ASN A CA 1
ATOM 674 C C . ASN A 1 85 ? -1.008 3.401 -10.364 1.00 97.75 85 ASN A C 1
ATOM 676 O O . ASN A 1 85 ? -1.145 3.330 -11.585 1.00 97.75 85 ASN A O 1
ATOM 680 N N . THR A 1 86 ? -1.299 2.392 -9.549 1.00 96.19 86 THR A N 1
ATOM 681 C CA . THR A 1 86 ? -1.816 1.099 -10.011 1.00 96.19 86 THR A CA 1
ATOM 682 C C . THR A 1 86 ? -2.895 0.577 -9.071 1.00 96.19 86 THR A C 1
ATOM 684 O O . THR A 1 86 ? -2.882 0.861 -7.874 1.00 96.19 86 THR A O 1
ATOM 687 N N . ARG A 1 87 ? -3.842 -0.179 -9.626 1.00 96.06 87 ARG A N 1
ATOM 688 C CA . ARG A 1 87 ? -4.830 -0.963 -8.867 1.00 96.06 87 ARG A CA 1
ATOM 689 C C . ARG A 1 87 ? -4.493 -2.449 -8.888 1.00 96.06 87 ARG A C 1
ATOM 691 O O . ARG A 1 87 ? -4.814 -3.166 -7.951 1.00 96.06 87 ARG A O 1
ATOM 698 N N . ASP A 1 88 ? -3.782 -2.871 -9.928 1.00 95.19 88 ASP A N 1
ATOM 699 C CA . ASP A 1 88 ? -3.431 -4.257 -10.181 1.00 95.19 88 ASP A CA 1
ATOM 700 C C . ASP A 1 88 ? -2.050 -4.597 -9.619 1.00 95.19 88 ASP A C 1
ATOM 702 O O . ASP A 1 88 ? -1.151 -3.749 -9.565 1.00 95.19 88 ASP A O 1
ATOM 706 N N . ASN A 1 89 ? -1.868 -5.877 -9.282 1.00 97.00 89 ASN A N 1
ATOM 707 C CA . ASN A 1 89 ? -0.617 -6.446 -8.771 1.00 97.00 89 ASN A CA 1
ATOM 708 C C . ASN A 1 89 ? -0.109 -5.749 -7.500 1.00 97.00 89 ASN A C 1
ATOM 710 O O . ASN A 1 89 ? 1.094 -5.520 -7.337 1.00 97.00 89 ASN A O 1
ATOM 714 N N . VAL A 1 90 ? -1.044 -5.402 -6.614 1.00 98.19 90 VAL A N 1
ATOM 715 C CA . VAL A 1 90 ? -0.772 -4.773 -5.326 1.00 98.19 90 VAL A CA 1
ATOM 716 C C . VAL A 1 90 ? -1.058 -5.760 -4.204 1.00 98.19 90 VAL A C 1
ATOM 718 O O . VAL A 1 90 ? -2.060 -6.474 -4.229 1.00 98.19 90 VAL A O 1
ATOM 721 N N . LYS A 1 91 ? -0.197 -5.758 -3.193 1.00 98.06 91 LYS A N 1
ATOM 722 C CA . LYS A 1 91 ? -0.461 -6.357 -1.891 1.00 98.06 91 LYS A CA 1
ATOM 723 C C . LYS A 1 91 ? -0.604 -5.281 -0.819 1.00 98.06 91 LYS A C 1
ATOM 7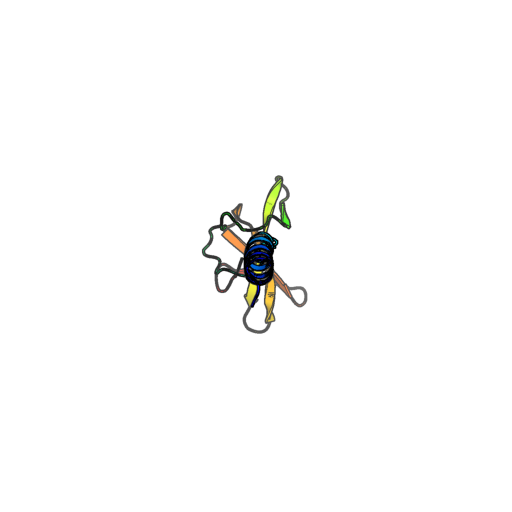25 O O . LYS A 1 91 ? -0.009 -4.216 -0.967 1.00 98.06 91 LYS A O 1
ATOM 730 N N . VAL A 1 92 ? -1.379 -5.570 0.221 1.00 96.88 92 VAL A N 1
ATOM 731 C CA . VAL A 1 92 ? -1.627 -4.758 1.426 1.00 96.88 92 VAL A CA 1
ATOM 732 C C . VAL A 1 92 ? -1.329 -5.569 2.675 1.00 96.88 92 VAL A C 1
ATOM 734 O O . VAL A 1 92 ? -1.529 -6.806 2.612 1.00 96.88 92 VAL A O 1
#